Protein AF-A0A926RVJ6-F1 (afdb_monomer_lite)

Organism: NCBI:txid2771434

Structure (mmCIF, N/CA/C/O backbone):
data_AF-A0A926RVJ6-F1
#
_entry.id   AF-A0A926RVJ6-F1
#
loop_
_atom_site.group_PDB
_atom_site.id
_atom_site.type_symbol
_atom_site.label_atom_id
_atom_site.label_alt_id
_atom_site.label_comp_id
_atom_site.label_asym_id
_atom_site.label_entity_id
_atom_site.label_seq_id
_atom_site.pdbx_PDB_ins_code
_atom_site.Cartn_x
_atom_site.Cartn_y
_atom_site.Cartn_z
_atom_site.occupancy
_atom_site.B_iso_or_equiv
_atom_site.auth_seq_id
_atom_site.auth_comp_id
_atom_site.auth_asym_id
_atom_site.auth_atom_id
_atom_site.pdbx_PDB_model_num
ATOM 1 N N . MET A 1 1 ? -8.452 11.761 23.818 1.00 61.03 1 MET A N 1
ATOM 2 C CA . MET A 1 1 ? -7.996 10.391 23.517 1.00 61.03 1 MET A CA 1
ATOM 3 C C . MET A 1 1 ? -8.438 9.999 22.116 1.00 61.03 1 MET A C 1
ATOM 5 O O . MET A 1 1 ? -7.566 9.705 21.323 1.00 61.03 1 MET A O 1
ATOM 9 N N . GLU A 1 2 ? -9.725 10.135 21.767 1.00 66.31 2 GLU A N 1
ATOM 10 C CA . GLU A 1 2 ? -10.220 9.961 20.381 1.00 66.31 2 GLU A CA 1
ATOM 11 C C . GLU A 1 2 ? -9.438 10.803 19.360 1.00 66.31 2 GLU A C 1
ATOM 13 O O . GLU A 1 2 ? -8.817 10.241 18.468 1.00 66.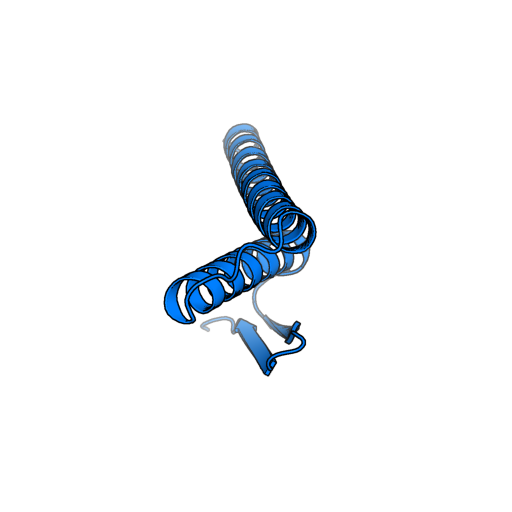31 2 GLU A O 1
ATOM 18 N N . LYS A 1 3 ? -9.298 12.115 19.596 1.00 83.38 3 LYS A N 1
ATOM 19 C CA . LYS A 1 3 ? -8.529 13.008 18.708 1.00 83.38 3 LYS A CA 1
ATOM 20 C C . LYS A 1 3 ? -7.060 12.599 18.504 1.00 83.38 3 LYS A C 1
ATOM 22 O O . LYS A 1 3 ? -6.509 12.831 17.444 1.00 83.38 3 LYS A O 1
ATOM 27 N N . GLN A 1 4 ? -6.427 11.983 19.507 1.00 91.81 4 GLN A N 1
ATOM 28 C CA . GLN A 1 4 ? -5.029 11.532 19.398 1.00 91.81 4 GLN A CA 1
ATOM 29 C C . GLN A 1 4 ? -4.907 10.242 18.581 1.00 91.81 4 GLN A C 1
ATOM 31 O O . GLN A 1 4 ? -3.892 10.030 17.928 1.00 91.81 4 GLN A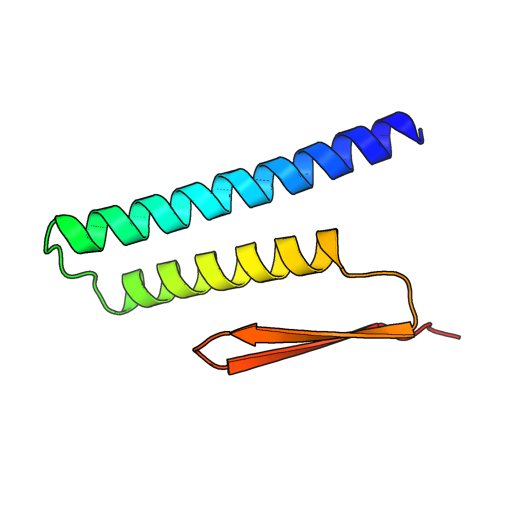 O 1
ATOM 36 N N . ILE A 1 5 ? -5.922 9.372 18.643 1.00 90.31 5 ILE A N 1
ATOM 37 C CA . ILE A 1 5 ? -5.974 8.146 17.842 1.00 90.31 5 ILE A CA 1
ATOM 38 C C . ILE A 1 5 ? -6.232 8.503 16.379 1.00 90.31 5 ILE A C 1
ATOM 40 O O . ILE A 1 5 ? -5.551 7.967 15.516 1.00 90.31 5 ILE A O 1
ATOM 44 N N . GLU A 1 6 ? -7.157 9.428 16.114 1.00 91.00 6 GLU A N 1
ATOM 45 C CA . GLU A 1 6 ? -7.429 9.944 14.766 1.00 91.00 6 GLU A CA 1
ATOM 46 C C . GLU A 1 6 ? -6.192 10.622 14.164 1.00 91.00 6 GLU A C 1
ATOM 48 O O . GLU A 1 6 ? -5.772 10.261 13.072 1.00 91.00 6 GLU A O 1
ATOM 53 N N . GLU A 1 7 ? -5.538 11.521 14.909 1.00 95.25 7 GLU A N 1
ATOM 54 C CA . GLU A 1 7 ? -4.311 12.191 14.451 1.00 95.25 7 GLU A CA 1
ATOM 55 C C . GLU A 1 7 ? -3.195 11.189 14.111 1.00 95.25 7 GLU A C 1
ATOM 57 O O . GLU A 1 7 ? -2.547 11.313 13.073 1.00 95.25 7 GLU A O 1
ATOM 62 N N . LEU A 1 8 ? -2.984 10.169 14.952 1.00 94.62 8 LEU A N 1
ATOM 63 C CA . LEU A 1 8 ? -1.981 9.133 14.694 1.00 94.62 8 LEU A CA 1
ATOM 64 C C . LEU A 1 8 ? -2.370 8.233 13.514 1.00 94.62 8 LEU A C 1
ATOM 66 O O . LEU A 1 8 ? -1.506 7.805 12.751 1.00 94.62 8 LEU A O 1
ATOM 70 N N . TYR A 1 9 ? -3.656 7.920 13.371 1.00 91.69 9 TY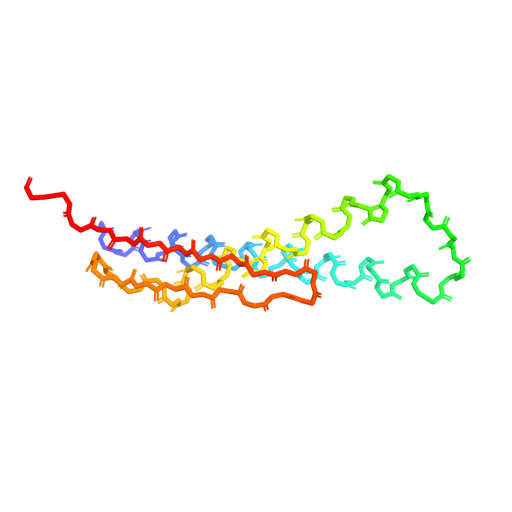R A N 1
ATOM 71 C CA . TYR A 1 9 ? -4.166 7.144 12.248 1.00 91.69 9 TYR A CA 1
ATOM 72 C C . TYR A 1 9 ? -3.898 7.864 10.921 1.00 91.69 9 TYR A C 1
ATOM 74 O O . TYR A 1 9 ? -3.324 7.269 10.005 1.00 91.69 9 TYR A O 1
ATOM 82 N N . ASP A 1 10 ? -4.234 9.154 10.854 1.00 92.75 10 ASP A N 1
ATOM 83 C CA . ASP A 1 10 ? -3.985 10.002 9.690 1.00 92.75 10 ASP A CA 1
ATOM 84 C C . ASP A 1 10 ? -2.481 10.113 9.400 1.00 92.75 10 ASP A C 1
ATOM 86 O O . ASP A 1 10 ? -2.056 9.950 8.255 1.00 92.75 10 ASP A O 1
ATOM 90 N N . GLU A 1 11 ? -1.646 10.292 10.431 1.00 95.94 11 GLU A N 1
ATOM 91 C CA . GLU A 1 11 ? -0.186 10.347 10.284 1.00 95.94 11 GLU A CA 1
ATOM 92 C C . GLU A 1 11 ? 0.382 9.056 9.672 1.00 95.94 11 GLU A C 1
ATOM 94 O O . GLU A 1 11 ? 1.201 9.110 8.744 1.00 95.94 11 GLU A O 1
ATOM 99 N N . ILE A 1 12 ? -0.065 7.891 10.155 1.00 95.44 12 ILE A N 1
ATOM 100 C CA . ILE A 1 12 ? 0.356 6.584 9.634 1.00 95.44 12 ILE A CA 1
ATOM 101 C C . ILE A 1 12 ? -0.073 6.434 8.173 1.00 95.44 12 ILE A C 1
ATOM 103 O O . ILE A 1 12 ? 0.734 6.025 7.330 1.00 95.44 12 ILE A O 1
ATOM 107 N N . TYR A 1 13 ? -1.322 6.783 7.862 1.00 93.94 13 TYR A N 1
ATOM 108 C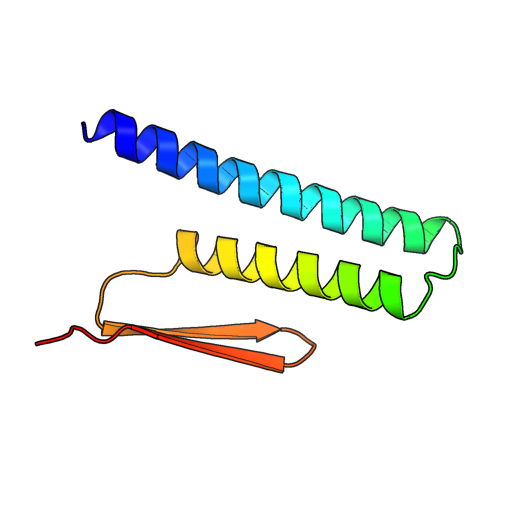 CA . TYR A 1 13 ? -1.849 6.719 6.504 1.00 93.94 13 TYR A CA 1
ATOM 109 C C . TYR A 1 13 ? -1.044 7.615 5.546 1.00 93.94 13 TYR A C 1
ATOM 111 O O . TYR A 1 13 ? -0.563 7.151 4.506 1.00 93.94 13 TYR A O 1
ATOM 119 N N . GLU A 1 14 ? -0.803 8.873 5.920 1.00 95.38 14 GLU A N 1
ATOM 120 C CA . GLU A 1 14 ? 0.006 9.809 5.135 1.00 95.38 14 GLU A CA 1
ATOM 121 C C . GLU A 1 14 ? 1.456 9.338 4.976 1.00 95.38 14 GLU A C 1
ATOM 123 O O . GLU A 1 14 ? 2.085 9.550 3.935 1.00 95.38 14 GLU A O 1
ATOM 128 N N . GLN A 1 15 ? 2.035 8.708 6.000 1.00 96.81 15 GLN A N 1
ATOM 129 C CA . GLN A 1 15 ? 3.380 8.154 5.909 1.00 96.81 15 GLN A CA 1
ATOM 130 C C . GLN A 1 15 ? 3.446 7.004 4.900 1.00 96.81 15 GLN A C 1
ATOM 132 O O . GLN A 1 15 ? 4.364 6.987 4.079 1.00 96.81 15 GLN A O 1
ATOM 137 N N . ILE A 1 16 ? 2.481 6.081 4.916 1.00 96.00 16 ILE A N 1
ATOM 138 C CA . ILE A 1 16 ? 2.402 4.988 3.937 1.00 96.00 16 ILE A CA 1
ATOM 139 C C . ILE A 1 16 ? 2.253 5.552 2.524 1.00 96.00 16 ILE A C 1
ATOM 141 O O . ILE A 1 16 ? 3.000 5.149 1.632 1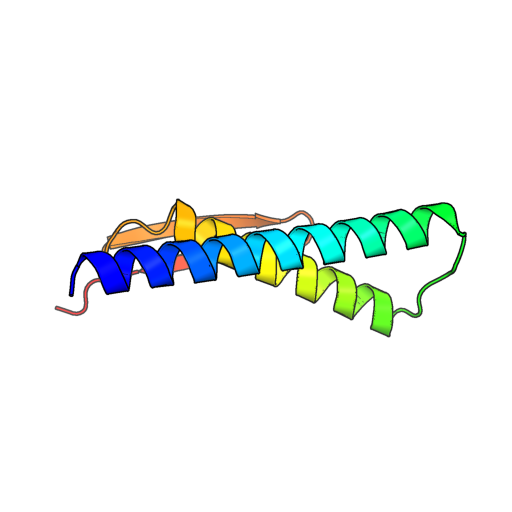.00 96.00 16 ILE A O 1
ATOM 145 N N . ALA A 1 17 ? 1.361 6.528 2.329 1.00 94.06 17 ALA A N 1
ATOM 146 C CA . ALA A 1 17 ? 1.153 7.173 1.035 1.00 94.06 17 ALA A CA 1
ATOM 147 C C . ALA A 1 17 ? 2.443 7.822 0.499 1.00 94.06 17 ALA A C 1
ATOM 149 O O . ALA A 1 17 ? 2.844 7.543 -0.631 1.00 94.06 17 ALA A O 1
ATOM 150 N N . ARG A 1 18 ? 3.148 8.600 1.333 1.00 97.12 18 ARG A N 1
ATOM 151 C CA . ARG A 1 18 ? 4.422 9.246 0.961 1.00 97.12 18 ARG A CA 1
ATOM 152 C C . ARG A 1 18 ? 5.521 8.243 0.614 1.00 97.12 18 ARG A C 1
ATOM 154 O O . ARG A 1 18 ? 6.278 8.457 -0.328 1.00 97.12 18 ARG A O 1
ATOM 161 N N . GLN A 1 19 ? 5.643 7.151 1.372 1.00 97.69 19 GLN A N 1
ATOM 162 C CA . GLN A 1 19 ? 6.633 6.117 1.054 1.00 97.69 19 GLN A CA 1
ATOM 163 C C . GLN A 1 19 ? 6.276 5.379 -0.237 1.00 97.69 19 GLN A C 1
ATOM 165 O O . GLN A 1 19 ? 7.174 5.038 -1.004 1.00 97.69 19 GLN A O 1
ATOM 170 N N . HIS A 1 20 ? 4.986 5.149 -0.494 1.00 94.69 20 HIS A N 1
ATOM 171 C CA . HIS A 1 20 ? 4.536 4.490 -1.716 1.00 94.69 20 HIS A CA 1
ATOM 172 C C . HIS A 1 20 ? 4.851 5.340 -2.948 1.00 94.69 20 HIS A C 1
ATOM 174 O O . HIS A 1 20 ? 5.451 4.836 -3.893 1.00 94.69 20 HIS A O 1
ATOM 180 N N . GLU A 1 21 ? 4.545 6.638 -2.899 1.00 95.31 21 GLU A N 1
ATOM 181 C CA . GLU A 1 21 ? 4.885 7.590 -3.961 1.00 95.31 21 GLU A CA 1
ATOM 182 C C . GLU A 1 21 ? 6.388 7.587 -4.257 1.00 95.31 21 GLU A C 1
ATOM 184 O O . GLU A 1 21 ? 6.789 7.399 -5.402 1.00 95.31 21 GLU A O 1
ATOM 189 N N . LYS A 1 22 ? 7.231 7.644 -3.221 1.00 96.38 22 LYS A N 1
ATOM 190 C CA . LYS A 1 22 ? 8.691 7.590 -3.372 1.00 96.38 22 LYS A CA 1
ATOM 191 C C . LYS A 1 22 ? 9.189 6.307 -4.053 1.00 96.38 22 LYS A C 1
ATOM 193 O O . LYS A 1 22 ? 10.162 6.337 -4.806 1.00 96.38 22 LYS A O 1
ATOM 198 N N . VAL A 1 23 ? 8.559 5.165 -3.775 1.00 94.50 23 VAL A N 1
ATOM 199 C CA . VAL A 1 23 ? 8.891 3.890 -4.432 1.00 94.50 23 VAL A CA 1
ATOM 200 C C . VAL A 1 23 ? 8.509 3.926 -5.914 1.00 94.50 23 VAL A C 1
ATOM 202 O O . VAL A 1 23 ? 9.295 3.474 -6.747 1.00 94.50 23 VAL A O 1
ATOM 205 N N . LEU A 1 24 ? 7.349 4.499 -6.250 1.00 90.81 24 LEU A N 1
ATOM 206 C CA . LEU A 1 24 ? 6.897 4.658 -7.636 1.00 90.81 24 LEU A CA 1
ATOM 207 C C . LEU A 1 24 ? 7.771 5.644 -8.420 1.00 90.81 24 LEU A C 1
ATOM 209 O O . LEU A 1 24 ? 8.106 5.377 -9.574 1.00 90.81 24 LEU A O 1
ATOM 213 N N . GLU A 1 25 ? 8.182 6.749 -7.799 1.00 93.25 25 GLU A N 1
ATOM 214 C CA . GLU A 1 25 ? 9.131 7.703 -8.380 1.00 93.25 25 GLU A CA 1
ATOM 215 C C . GLU A 1 25 ? 10.458 7.020 -8.704 1.00 93.25 25 GLU A C 1
ATOM 217 O O . GLU A 1 25 ? 10.917 7.087 -9.843 1.00 93.25 25 GLU A O 1
ATOM 222 N N . LEU A 1 26 ? 11.018 6.272 -7.746 1.00 90.88 26 LEU A N 1
ATOM 223 C CA . LEU A 1 26 ? 12.253 5.523 -7.957 1.00 90.88 26 LEU A CA 1
ATOM 224 C C . LEU A 1 26 ? 12.101 4.514 -9.105 1.00 90.88 26 LEU A C 1
ATOM 226 O O . LEU A 1 26 ? 12.974 4.423 -9.963 1.00 90.88 26 LEU A O 1
ATOM 230 N N . ALA A 1 27 ? 10.985 3.783 -9.170 1.00 86.88 27 ALA A N 1
ATOM 231 C CA . ALA A 1 27 ? 10.705 2.860 -10.269 1.00 86.88 27 ALA A CA 1
ATOM 232 C C . ALA A 1 27 ? 10.635 3.575 -11.633 1.00 86.88 27 ALA A C 1
ATOM 234 O O . ALA A 1 27 ? 11.174 3.088 -12.631 1.00 86.88 27 ALA A O 1
ATOM 235 N N . ALA A 1 28 ? 10.002 4.749 -11.677 1.00 86.56 28 ALA A N 1
ATOM 236 C CA . ALA A 1 28 ? 9.857 5.551 -12.886 1.00 86.56 28 ALA A CA 1
ATOM 237 C C . ALA A 1 28 ? 11.182 6.180 -13.347 1.00 86.56 28 ALA A C 1
ATOM 239 O O . ALA A 1 28 ? 11.432 6.269 -14.550 1.00 86.56 28 ALA A O 1
ATOM 240 N N . GLU A 1 29 ? 12.034 6.614 -12.418 1.00 86.88 29 GLU A N 1
ATOM 241 C CA . GLU A 1 29 ? 13.381 7.117 -12.707 1.00 86.88 29 GLU A CA 1
ATOM 242 C C . GLU A 1 29 ? 14.258 6.023 -13.324 1.00 86.88 29 GLU A C 1
ATOM 244 O O . GLU A 1 29 ? 14.863 6.241 -14.375 1.00 86.88 29 GLU A O 1
ATOM 249 N N . GLN A 1 30 ? 14.233 4.809 -12.764 1.00 79.50 30 GLN A N 1
ATOM 250 C CA . GLN A 1 30 ? 14.969 3.663 -13.314 1.00 79.50 30 GLN A CA 1
ATOM 251 C C . GLN A 1 30 ? 14.542 3.333 -14.753 1.00 79.50 30 GLN A C 1
ATOM 253 O O . GLN A 1 30 ? 15.385 3.086 -15.616 1.00 79.50 30 GLN A O 1
ATOM 258 N N . ALA A 1 31 ? 13.240 3.400 -15.048 1.00 77.56 31 ALA A N 1
ATOM 259 C CA . ALA A 1 31 ? 12.728 3.182 -16.400 1.00 77.56 31 ALA A CA 1
ATOM 260 C C . ALA A 1 31 ? 13.213 4.241 -17.414 1.00 77.56 31 ALA A C 1
ATOM 262 O O . ALA A 1 31 ? 13.324 3.944 -18.605 1.00 77.56 31 ALA A O 1
ATOM 263 N N . LYS A 1 32 ? 13.509 5.470 -16.963 1.00 80.81 32 LYS A N 1
ATOM 264 C CA . LYS A 1 32 ? 13.987 6.575 -17.813 1.00 80.81 32 LYS A CA 1
ATOM 265 C C . LYS A 1 32 ? 15.494 6.533 -18.054 1.00 80.81 32 LYS A C 1
ATOM 267 O O . LYS A 1 32 ? 15.928 6.813 -19.168 1.00 80.81 32 LYS A O 1
ATOM 272 N N . GLU A 1 33 ? 16.285 6.202 -17.036 1.00 75.12 33 GLU A N 1
ATOM 273 C CA . GLU A 1 33 ? 17.752 6.295 -17.097 1.00 75.12 33 GLU A CA 1
ATOM 274 C C . GLU A 1 33 ? 18.430 5.120 -17.825 1.00 75.12 33 GLU A C 1
ATOM 276 O O . GLU A 1 33 ? 19.651 5.105 -17.955 1.00 75.12 33 GLU A O 1
ATOM 281 N N . GLN A 1 34 ? 17.663 4.136 -18.322 1.00 65.19 34 GLN A N 1
ATOM 282 C CA . GLN A 1 34 ? 18.183 2.868 -18.874 1.00 65.19 34 GLN A CA 1
ATOM 283 C C . GLN A 1 34 ? 19.136 2.137 -17.910 1.00 65.19 34 GLN A C 1
ATOM 285 O O . GLN A 1 34 ? 19.921 1.279 -18.324 1.00 65.19 34 GLN A O 1
ATOM 290 N N . PHE A 1 35 ? 19.076 2.467 -16.620 1.00 69.19 35 PHE A N 1
ATOM 291 C CA . PHE A 1 35 ? 19.879 1.819 -15.605 1.00 69.19 35 PHE A CA 1
ATOM 292 C C . PHE A 1 35 ? 19.281 0.439 -15.338 1.00 69.19 35 PHE A C 1
ATOM 294 O O . PHE A 1 35 ? 18.121 0.297 -14.953 1.00 69.19 35 PHE A O 1
ATOM 301 N N . VAL A 1 36 ? 20.065 -0.602 -15.607 1.00 75.62 36 VAL A N 1
ATOM 302 C CA . VAL A 1 36 ? 19.625 -1.978 -15.387 1.00 75.62 36 VAL A CA 1
ATOM 303 C C . VAL A 1 36 ? 19.847 -2.301 -13.916 1.00 75.62 36 VAL A C 1
ATOM 305 O O . VAL A 1 36 ? 20.982 -2.506 -13.486 1.00 75.62 36 VAL A O 1
ATOM 308 N N . LEU A 1 37 ? 18.758 -2.340 -13.149 1.00 78.75 37 LEU A N 1
ATOM 309 C CA . LEU A 1 37 ? 18.779 -2.849 -11.782 1.00 78.75 37 LEU A CA 1
ATOM 310 C C . LEU A 1 37 ? 19.324 -4.278 -11.761 1.00 78.75 37 LEU A C 1
ATOM 312 O O . LEU A 1 37 ? 19.029 -5.100 -12.632 1.00 78.75 37 LEU A O 1
ATOM 316 N N . SER A 1 38 ? 20.079 -4.613 -10.718 1.00 86.31 38 SER A N 1
ATOM 317 C CA . SER A 1 38 ? 20.327 -6.018 -10.420 1.00 86.31 38 SER A CA 1
ATOM 318 C C . SER A 1 38 ? 19.013 -6.711 -10.051 1.00 86.31 38 SER A C 1
ATOM 320 O O . SER A 1 38 ? 18.111 -6.104 -9.472 1.00 86.31 38 SER A O 1
ATOM 322 N N . THR A 1 39 ? 18.930 -8.024 -10.279 1.00 84.81 39 THR A N 1
ATOM 323 C CA . THR A 1 39 ? 17.769 -8.842 -9.875 1.00 84.81 39 THR A CA 1
ATOM 324 C C . THR A 1 39 ? 17.397 -8.631 -8.402 1.00 84.81 39 THR A C 1
ATOM 326 O O . THR A 1 39 ? 16.228 -8.581 -8.038 1.00 84.81 39 THR A O 1
ATOM 329 N N . LYS A 1 40 ? 18.400 -8.436 -7.536 1.00 87.88 40 LYS A N 1
ATOM 330 C CA . LYS A 1 40 ? 18.200 -8.187 -6.104 1.00 87.88 40 LYS A CA 1
ATOM 331 C C . LYS A 1 40 ? 17.568 -6.822 -5.816 1.00 87.88 40 LYS A C 1
ATOM 333 O O . LYS A 1 40 ? 16.835 -6.692 -4.837 1.00 87.88 40 LYS A O 1
ATOM 338 N N . GLU A 1 41 ? 17.893 -5.799 -6.596 1.00 89.81 41 GLU A N 1
ATOM 339 C CA . GLU A 1 41 ? 17.310 -4.462 -6.448 1.00 89.81 41 GLU A CA 1
ATOM 340 C C . GLU A 1 41 ? 15.880 -4.428 -6.978 1.00 89.81 41 GLU A C 1
ATOM 342 O O . GLU A 1 41 ? 15.001 -3.904 -6.297 1.00 89.81 41 GLU A O 1
ATOM 347 N N . GLU A 1 42 ? 15.626 -5.080 -8.112 1.00 87.31 42 GLU A N 1
ATOM 348 C CA . GLU A 1 42 ? 14.280 -5.236 -8.664 1.00 87.31 42 GLU A CA 1
ATOM 349 C C . GLU A 1 42 ? 13.356 -5.972 -7.681 1.00 87.31 42 GLU A C 1
ATOM 351 O O . GLU A 1 42 ? 12.253 -5.513 -7.385 1.00 87.31 42 GLU A O 1
ATOM 356 N N . GLU A 1 43 ? 13.825 -7.069 -7.078 1.00 87.12 43 GLU A N 1
ATOM 357 C CA . GLU A 1 43 ? 13.061 -7.776 -6.048 1.00 87.12 43 GLU A CA 1
ATOM 358 C C . GLU A 1 43 ? 12.730 -6.892 -4.842 1.00 87.12 43 GLU A C 1
ATOM 360 O O . GLU A 1 43 ? 11.633 -6.988 -4.293 1.00 87.12 43 GLU A O 1
ATOM 365 N N . LYS A 1 44 ? 13.663 -6.042 -4.400 1.00 92.06 44 LYS A N 1
ATOM 366 C CA . LYS A 1 44 ? 13.413 -5.125 -3.281 1.00 92.06 44 LYS A CA 1
ATOM 367 C C . LYS A 1 44 ? 12.369 -4.081 -3.646 1.00 92.06 44 LYS A C 1
ATOM 369 O O . LYS A 1 44 ? 11.483 -3.837 -2.834 1.00 92.06 44 LYS A O 1
ATOM 374 N N . LEU A 1 45 ? 12.466 -3.500 -4.840 1.00 91.00 45 LEU A N 1
ATOM 375 C CA . LEU A 1 45 ? 11.519 -2.503 -5.333 1.00 91.00 45 LEU A CA 1
ATOM 376 C C . LEU A 1 45 ? 10.095 -3.070 -5.351 1.00 91.00 45 LEU A C 1
ATOM 378 O O . LEU A 1 45 ? 9.194 -2.501 -4.744 1.00 91.00 45 LEU A O 1
ATOM 382 N N . VAL A 1 46 ? 9.943 -4.269 -5.911 1.00 87.19 46 VAL A N 1
ATOM 383 C CA . VAL A 1 46 ? 8.668 -4.997 -5.978 1.00 87.19 46 VAL A CA 1
ATOM 384 C C . VAL A 1 46 ? 8.120 -5.317 -4.587 1.00 87.19 46 VAL A C 1
ATOM 386 O O . VAL A 1 46 ? 6.922 -5.195 -4.348 1.00 87.19 46 VAL A O 1
ATOM 389 N N . ARG A 1 47 ? 8.975 -5.746 -3.650 1.00 90.06 47 ARG A N 1
ATOM 390 C CA . ARG A 1 47 ? 8.545 -6.041 -2.274 1.00 90.06 47 ARG A CA 1
ATOM 391 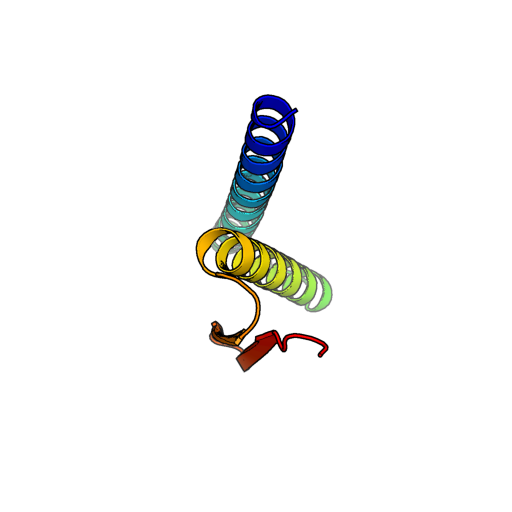C C . ARG A 1 47 ? 8.084 -4.781 -1.541 1.00 90.06 47 ARG A C 1
ATOM 393 O O . ARG A 1 47 ? 7.128 -4.866 -0.777 1.00 90.06 47 ARG A O 1
ATOM 400 N N . MET A 1 48 ? 8.754 -3.645 -1.753 1.00 94.12 48 MET A N 1
ATOM 401 C CA . MET A 1 48 ? 8.361 -2.366 -1.151 1.00 94.12 48 MET A CA 1
ATOM 402 C C . MET A 1 48 ? 7.015 -1.887 -1.695 1.00 94.12 48 MET A C 1
ATOM 404 O O . MET A 1 48 ? 6.135 -1.565 -0.903 1.00 94.12 48 MET A O 1
ATOM 408 N N . GLU A 1 49 ? 6.843 -1.897 -3.018 1.00 90.38 49 GLU A N 1
ATOM 409 C CA . GLU A 1 49 ? 5.590 -1.519 -3.683 1.00 90.38 49 GLU A CA 1
ATOM 410 C C . GLU A 1 49 ? 4.420 -2.368 -3.169 1.00 90.38 49 GLU A C 1
ATOM 412 O O . GLU A 1 49 ? 3.446 -1.834 -2.640 1.00 90.38 49 GLU A O 1
ATOM 417 N N . LEU A 1 50 ? 4.572 -3.697 -3.202 1.00 87.62 50 LEU A N 1
ATOM 418 C CA . LEU A 1 50 ? 3.550 -4.630 -2.735 1.00 87.62 50 LEU A CA 1
ATOM 419 C C . LEU A 1 50 ? 3.177 -4.392 -1.264 1.00 87.62 50 LEU A C 1
ATOM 421 O O . LEU A 1 50 ? 1.997 -4.351 -0.924 1.00 87.62 50 LEU A O 1
ATOM 425 N N . ALA A 1 51 ? 4.168 -4.232 -0.382 1.00 90.38 51 ALA A N 1
ATOM 426 C CA . ALA A 1 51 ? 3.921 -4.042 1.044 1.00 90.38 51 ALA A CA 1
ATOM 427 C C . ALA A 1 51 ? 3.172 -2.733 1.336 1.00 90.38 51 ALA A C 1
ATOM 429 O O . ALA A 1 51 ? 2.271 -2.715 2.176 1.00 90.38 51 ALA A O 1
ATOM 430 N N . LEU A 1 52 ? 3.527 -1.647 0.647 1.00 93.00 52 LEU A N 1
ATOM 431 C CA . LEU A 1 52 ? 2.917 -0.334 0.849 1.00 93.00 52 LEU A CA 1
ATOM 432 C C . LEU A 1 52 ? 1.499 -0.278 0.280 1.00 93.00 52 LEU A C 1
ATOM 434 O O . LEU A 1 52 ? 0.605 0.232 0.953 1.00 93.00 52 LEU A O 1
ATOM 438 N N . GLN A 1 53 ? 1.276 -0.867 -0.897 1.00 87.38 53 GLN A N 1
ATOM 439 C CA . GLN A 1 53 ? -0.059 -0.999 -1.473 1.00 87.38 53 GLN A CA 1
ATOM 440 C C . GLN A 1 53 ? -0.980 -1.814 -0.554 1.00 87.38 53 GLN A C 1
ATOM 442 O O . GLN A 1 53 ? -2.056 -1.341 -0.207 1.00 87.38 53 GLN A O 1
ATOM 447 N N . ILE A 1 54 ? -0.529 -2.980 -0.074 1.00 86.19 54 ILE A N 1
ATOM 448 C CA . ILE A 1 54 ? -1.303 -3.803 0.870 1.00 86.19 54 ILE A CA 1
ATOM 449 C C . ILE A 1 54 ? -1.602 -3.034 2.159 1.00 86.19 54 ILE A C 1
ATOM 451 O O . ILE A 1 54 ? -2.717 -3.092 2.668 1.00 86.19 54 ILE A O 1
ATOM 455 N N . SER A 1 55 ? -0.615 -2.316 2.700 1.00 89.25 55 SER A N 1
ATOM 456 C CA . SER A 1 55 ? -0.790 -1.546 3.938 1.00 89.25 55 SER A CA 1
ATOM 457 C C . SER A 1 55 ? -1.850 -0.457 3.775 1.00 89.25 55 SER A C 1
ATOM 459 O O . SER A 1 55 ? -2.670 -0.257 4.669 1.00 89.25 55 SER A O 1
ATOM 461 N N . LYS A 1 56 ? -1.859 0.212 2.617 1.00 87.81 56 LYS A N 1
ATOM 462 C CA . LYS A 1 56 ? -2.880 1.197 2.263 1.00 87.81 56 LYS A CA 1
ATOM 463 C C . LYS A 1 56 ? -4.257 0.543 2.131 1.00 87.81 56 LYS A C 1
ATOM 465 O O . LYS A 1 56 ? -5.195 1.014 2.764 1.00 87.81 56 LYS A O 1
ATOM 470 N N . ASP A 1 57 ? -4.359 -0.565 1.397 1.00 82.81 57 ASP A N 1
ATOM 471 C CA . ASP A 1 57 ? -5.621 -1.290 1.203 1.00 82.81 57 ASP A CA 1
ATOM 472 C C . ASP A 1 57 ? -6.208 -1.767 2.539 1.00 82.81 57 ASP A C 1
ATOM 474 O O . ASP A 1 57 ? -7.418 -1.681 2.747 1.00 82.81 57 ASP A O 1
ATOM 478 N N . ILE A 1 58 ? -5.356 -2.222 3.463 1.00 84.94 58 ILE A N 1
ATOM 479 C CA . ILE A 1 58 ? -5.748 -2.609 4.820 1.00 84.94 58 ILE A CA 1
ATOM 480 C C . ILE A 1 58 ? -6.307 -1.408 5.589 1.00 84.94 58 ILE A C 1
ATOM 482 O O . ILE A 1 58 ? -7.383 -1.516 6.168 1.00 84.94 58 ILE A O 1
ATOM 486 N N . LEU A 1 59 ? -5.617 -0.266 5.600 1.00 86.12 59 LEU A N 1
ATOM 487 C CA . LEU A 1 59 ? -6.115 0.911 6.317 1.00 86.12 59 LEU A CA 1
ATOM 488 C C . LEU A 1 59 ? -7.416 1.447 5.705 1.00 86.12 59 LEU A C 1
ATOM 490 O O . LEU A 1 59 ? -8.336 1.795 6.432 1.00 86.12 59 LEU A O 1
ATOM 494 N N . GLU A 1 60 ? -7.541 1.467 4.380 1.00 81.25 60 GLU A N 1
ATOM 495 C CA . GLU A 1 60 ? -8.745 1.982 3.719 1.00 81.25 60 GLU A CA 1
ATOM 496 C C . GLU A 1 60 ? -9.949 1.040 3.835 1.00 81.25 60 GLU A C 1
ATOM 498 O O . GLU A 1 60 ? -11.079 1.503 3.990 1.00 81.25 60 GLU A O 1
ATOM 503 N N . ASN A 1 61 ? -9.730 -0.276 3.732 1.00 74.81 61 ASN A N 1
ATOM 504 C CA . ASN A 1 61 ? -10.813 -1.227 3.465 1.00 74.81 61 ASN A CA 1
ATOM 505 C C . ASN A 1 61 ? -11.007 -2.293 4.545 1.00 74.81 61 ASN A C 1
ATOM 507 O O . ASN A 1 61 ? -11.996 -3.028 4.486 1.00 74.81 61 ASN A O 1
ATOM 511 N N . MET A 1 62 ? -10.093 -2.444 5.509 1.00 67.56 62 MET A N 1
ATOM 512 C CA . MET A 1 62 ? -10.210 -3.494 6.521 1.00 67.56 62 MET A CA 1
ATOM 513 C C . MET A 1 62 ? -11.234 -3.081 7.586 1.00 67.56 62 MET A C 1
ATOM 515 O O . MET A 1 62 ? -10.913 -2.619 8.678 1.00 67.56 62 MET A O 1
ATOM 519 N N . MET A 1 63 ? -12.508 -3.238 7.235 1.00 62.19 63 MET A N 1
ATOM 520 C CA . MET A 1 63 ? -13.640 -2.987 8.114 1.00 62.19 63 MET A CA 1
ATOM 521 C C . MET A 1 63 ? -13.878 -4.186 9.015 1.00 62.19 63 MET A C 1
ATOM 523 O O . MET A 1 63 ? -14.322 -5.208 8.518 1.00 62.19 63 MET A O 1
ATOM 527 N N . MET A 1 64 ? -13.660 -4.005 10.318 1.00 62.12 64 MET A N 1
ATOM 528 C CA . MET A 1 64 ? -14.115 -4.848 11.432 1.00 62.12 64 MET A CA 1
ATOM 529 C C . MET A 1 64 ? -13.827 -6.373 11.349 1.00 62.12 64 MET A C 1
ATOM 531 O O . MET A 1 64 ? -13.610 -6.965 10.293 1.00 62.12 64 MET A O 1
ATOM 535 N N . PRO A 1 65 ? -13.792 -7.064 12.496 1.00 66.81 65 PRO A N 1
ATOM 536 C CA . PRO A 1 65 ? -13.789 -8.524 12.516 1.00 66.81 65 PRO A CA 1
ATOM 537 C C . PRO A 1 65 ? -14.965 -9.121 11.713 1.00 66.81 65 PRO A C 1
ATOM 539 O O . PRO A 1 65 ? -16.068 -8.581 11.726 1.00 66.81 65 PRO A O 1
ATOM 542 N N . GLY A 1 66 ? -14.738 -10.237 11.016 1.00 68.94 66 GLY A N 1
ATOM 543 C CA . GLY A 1 66 ? -15.722 -10.910 10.156 1.00 68.94 66 GLY A CA 1
ATOM 544 C C . GLY A 1 66 ? -15.586 -10.623 8.654 1.00 68.94 66 GLY A C 1
ATOM 545 O O . GLY A 1 66 ? -16.397 -11.122 7.873 1.00 68.94 66 GLY A O 1
ATOM 546 N N . THR A 1 67 ? -14.577 -9.850 8.242 1.00 72.00 67 THR A N 1
ATOM 547 C CA . THR A 1 67 ? -14.356 -9.460 6.841 1.00 72.00 67 THR A CA 1
ATOM 548 C C . THR A 1 67 ? -13.219 -10.254 6.199 1.00 72.00 67 THR A C 1
ATOM 550 O O . THR A 1 67 ? -12.135 -10.394 6.766 1.00 72.00 67 THR A O 1
ATOM 553 N N . THR A 1 68 ? -13.449 -10.718 4.968 1.00 78.44 68 THR A N 1
ATOM 554 C CA . THR A 1 68 ? -12.418 -11.291 4.096 1.00 78.44 68 THR A CA 1
ATOM 555 C C . THR A 1 68 ? -12.038 -10.275 3.022 1.00 78.44 68 THR A C 1
ATOM 557 O O . THR A 1 68 ? -12.899 -9.783 2.293 1.00 78.44 68 THR A O 1
ATOM 560 N N . MET A 1 69 ? -10.746 -9.988 2.881 1.00 78.88 69 MET A N 1
ATOM 561 C CA . MET A 1 69 ? -10.200 -9.118 1.840 1.00 78.88 69 MET A CA 1
ATOM 562 C C . MET A 1 69 ? -9.308 -9.931 0.907 1.00 78.88 69 MET A C 1
ATOM 564 O O . MET A 1 69 ? -8.457 -10.688 1.364 1.00 78.88 69 MET A O 1
ATOM 568 N N . THR A 1 70 ? -9.477 -9.767 -0.405 1.00 80.69 70 THR A N 1
ATOM 569 C CA . THR A 1 70 ? -8.553 -10.330 -1.399 1.00 80.69 70 THR A CA 1
ATOM 570 C C . THR A 1 70 ? -7.884 -9.199 -2.160 1.00 80.69 70 THR A C 1
ATOM 572 O O . THR A 1 70 ? -8.544 -8.454 -2.879 1.00 80.69 70 THR A O 1
ATOM 575 N N . ILE A 1 71 ? -6.570 -9.092 -2.003 1.00 76.62 71 ILE A N 1
ATOM 576 C CA . ILE A 1 71 ? -5.722 -8.126 -2.690 1.00 76.62 71 ILE A CA 1
ATOM 577 C C . ILE A 1 71 ? -5.150 -8.819 -3.925 1.00 76.62 71 ILE A C 1
ATOM 579 O O . ILE A 1 71 ? -4.421 -9.811 -3.826 1.00 76.62 71 ILE A O 1
ATOM 583 N N . MET A 1 72 ? -5.512 -8.306 -5.098 1.00 74.56 72 MET A N 1
ATOM 584 C CA . MET A 1 72 ? -5.067 -8.818 -6.391 1.00 74.56 72 MET A CA 1
ATOM 585 C C . MET A 1 72 ? -3.881 -7.992 -6.883 1.00 74.56 72 MET A C 1
ATOM 587 O O . MET A 1 72 ? -4.021 -6.805 -7.163 1.00 74.56 72 MET A O 1
ATOM 591 N N . HIS A 1 73 ? -2.722 -8.628 -7.028 1.00 70.31 73 HIS A N 1
ATOM 592 C CA . HIS A 1 73 ? -1.512 -8.019 -7.566 1.00 70.31 73 HIS A CA 1
ATOM 593 C C . HIS A 1 73 ? -1.107 -8.734 -8.872 1.00 70.31 73 HIS A C 1
ATOM 595 O O . HIS A 1 73 ? -1.332 -9.939 -9.011 1.00 70.31 73 HIS A O 1
ATOM 601 N N . PRO A 1 74 ? -0.456 -8.068 -9.844 1.00 66.31 74 PRO A N 1
ATOM 602 C CA . PRO A 1 74 ? -0.027 -8.721 -11.087 1.00 66.31 74 PRO A CA 1
ATOM 603 C C . PRO A 1 74 ? 0.850 -9.969 -10.886 1.00 66.31 74 PRO A C 1
ATOM 605 O O . PRO A 1 74 ? 0.899 -10.842 -11.748 1.00 66.31 74 PRO A O 1
ATOM 608 N N . LYS A 1 75 ? 1.542 -10.061 -9.742 1.00 69.56 75 LYS A N 1
ATOM 609 C CA . LYS A 1 75 ? 2.422 -11.188 -9.378 1.00 69.56 75 LYS A CA 1
ATOM 610 C C . LYS A 1 75 ? 1.751 -12.270 -8.515 1.00 69.56 75 LYS A C 1
ATOM 612 O O . LYS A 1 75 ? 2.417 -13.238 -8.162 1.00 69.56 75 LYS A O 1
ATOM 617 N N . GLY A 1 76 ? 0.475 -12.118 -8.157 1.00 72.94 76 GLY A N 1
ATOM 618 C CA . GLY A 1 76 ? -0.259 -13.075 -7.324 1.00 72.94 76 GLY A CA 1
ATOM 619 C C . GLY A 1 76 ? -1.378 -12.433 -6.503 1.00 72.94 76 GLY A C 1
ATOM 620 O O . GLY A 1 76 ? -1.620 -11.235 -6.584 1.00 72.94 76 GLY A O 1
ATOM 621 N N . SER A 1 77 ? -2.058 -13.228 -5.683 1.00 80.12 77 SER A N 1
ATOM 622 C CA . SER A 1 77 ? -3.136 -12.758 -4.807 1.00 80.12 77 SER A CA 1
ATOM 623 C C . SER A 1 77 ? -2.808 -13.013 -3.339 1.00 80.12 77 SER A C 1
ATOM 625 O O . SER A 1 77 ? -2.291 -14.078 -3.000 1.00 80.12 77 SER A O 1
ATOM 627 N N . LEU A 1 78 ? -3.159 -12.066 -2.471 1.00 80.50 78 LEU A N 1
ATOM 628 C CA . LEU A 1 78 ? -3.144 -12.228 -1.019 1.00 80.50 78 LEU A CA 1
ATOM 629 C C . LEU A 1 78 ? -4.584 -12.196 -0.505 1.00 80.50 78 LEU A C 1
ATOM 631 O O . LEU A 1 78 ? -5.320 -11.265 -0.814 1.00 80.50 78 LEU A O 1
ATOM 635 N N . THR A 1 79 ? -4.972 -13.176 0.307 1.00 82.81 79 THR A N 1
ATOM 636 C CA . THR A 1 79 ? -6.262 -13.164 1.007 1.00 82.81 79 THR A CA 1
ATOM 637 C C . THR A 1 79 ? -6.017 -13.000 2.500 1.00 82.81 79 THR A C 1
ATOM 639 O O . THR A 1 79 ? -5.234 -13.744 3.088 1.00 82.81 79 THR A O 1
ATOM 642 N N . ILE A 1 80 ? -6.681 -12.014 3.095 1.00 79.50 80 ILE A N 1
ATOM 643 C CA . ILE A 1 80 ? -6.675 -11.729 4.527 1.00 79.50 80 ILE A CA 1
ATOM 644 C C . ILE A 1 80 ? -8.060 -12.088 5.056 1.00 79.50 80 ILE A C 1
ATOM 646 O O . ILE A 1 80 ? -9.062 -11.582 4.550 1.00 79.50 80 ILE A O 1
ATOM 650 N N . ASP A 1 81 ? -8.108 -12.958 6.059 1.00 80.38 81 ASP A N 1
ATOM 651 C CA . ASP A 1 81 ? -9.342 -13.349 6.736 1.00 80.38 81 ASP A CA 1
ATOM 652 C C . ASP A 1 81 ? -9.274 -12.917 8.203 1.00 80.38 81 ASP A C 1
ATOM 654 O O . ASP A 1 81 ? -8.388 -13.349 8.948 1.00 80.38 81 ASP A O 1
ATOM 658 N N . LEU A 1 82 ? -10.170 -12.013 8.602 1.00 76.12 82 LEU A N 1
ATOM 659 C CA . LEU A 1 82 ? -10.297 -11.564 9.982 1.00 76.12 82 LEU A CA 1
ATOM 660 C C . LEU A 1 82 ? -11.468 -12.280 10.641 1.00 76.12 82 LEU A C 1
ATOM 662 O O . LEU A 1 82 ? -12.622 -11.908 10.449 1.00 76.12 82 LEU A O 1
ATOM 666 N N . HIS A 1 83 ? -11.181 -13.262 11.485 1.00 74.19 83 HIS A N 1
ATOM 667 C CA . HIS A 1 83 ? -12.204 -13.904 12.304 1.00 74.19 83 HIS A CA 1
ATOM 668 C C . HIS A 1 83 ? -12.351 -13.207 13.664 1.00 74.19 83 HIS A C 1
ATOM 670 O O . HIS A 1 83 ? -11.358 -12.831 14.288 1.00 74.19 83 HIS A O 1
ATOM 676 N N . GLU A 1 84 ? -13.584 -13.089 14.166 1.00 70.25 84 GLU A N 1
ATOM 677 C CA . GLU A 1 84 ? -13.801 -12.850 15.595 1.00 70.25 84 GLU A CA 1
ATOM 678 C C . GLU A 1 84 ? -13.357 -14.091 16.375 1.00 70.25 84 GLU A C 1
ATOM 680 O O . GLU A 1 84 ? -13.897 -15.184 16.186 1.00 70.25 84 GLU A O 1
ATOM 685 N N . ASN A 1 85 ? -12.381 -13.932 17.270 1.00 60.16 85 ASN A N 1
ATOM 686 C CA . ASN A 1 85 ? -12.171 -14.926 18.317 1.00 60.16 85 ASN A CA 1
ATOM 687 C C . ASN A 1 85 ? -13.365 -14.835 19.276 1.00 60.16 85 ASN A C 1
ATOM 689 O O . ASN A 1 85 ? -13.544 -13.810 19.932 1.00 60.16 85 ASN A O 1
ATOM 693 N N . LYS A 1 86 ? -14.188 -15.889 19.295 1.00 54.00 86 LYS A N 1
ATOM 694 C CA . LYS A 1 86 ? -15.307 -16.061 20.234 1.00 54.00 86 LYS A CA 1
ATOM 695 C C . LYS A 1 86 ? -14.853 -16.074 21.689 1.00 54.00 86 LYS A C 1
ATOM 697 O O . LYS A 1 86 ? -13.777 -16.656 21.956 1.00 54.00 86 LYS A O 1
#

Secondary structure (DSSP, 8-state):
-HHHHHHHHHHHHHHHHHHHHHHHHHHHHHHHHT----HHHHHHHHHHHHHHHHHHHHHHH--STT-EEEEEETTEEEEEE-----

Sequence (86 aa):
MEKQIEELYDEIYEQIARQHEKVLELAAEQAKEQFVLSTKEEEKLVRMELALQISKDILENMMMPGTTMTIMHPKGSLTIDLHENK

Foldseek 3Di:
DVVVVVVVLVVVLVVLVVQLVVLVVVVVVCVPVVPDDDPVVVVVSVVSNVVSVVVNCCSVPVPDAPDWDWDDDPVGIDIDHGHPPD

pLDDT: mean 83.07, std 10.55, range [54.0, 97.69]

Radius of gyration: 16.37 Å; chains: 1; bounding box: 36×29×42 Å